Protein AF-A0AAN6L6M1-F1 (afdb_monomer)

Solvent-accessible surface area (backbone atoms only — not comparable to full-atom values): 10804 Å² total; per-residue (Å²): 140,82,83,85,84,86,78,86,75,87,78,83,80,76,73,52,73,69,55,55,51,49,52,50,50,52,52,49,51,51,50,52,49,51,51,50,55,52,55,59,72,70,49,71,98,59,75,96,62,65,89,62,51,67,57,54,52,50,47,29,53,73,72,64,70,44,78,80,68,66,36,42,37,43,36,31,83,91,36,64,23,60,44,71,65,59,53,31,73,74,54,74,71,61,71,80,77,49,68,76,40,79,35,37,59,46,57,94,86,58,89,65,82,65,92,77,67,56,73,91,38,52,39,39,27,32,58,36,47,65,70,46,46,50,49,49,58,69,49,30,39,62,46,81,42,42,28,46,55,95,94,37,85,40,70,22,43,37,46,59,41,68,53,77,80,78,75,75,78,71,80,83,76,86,134

Radius of gyration: 30.43 Å; Cα contacts (8 Å, |Δi|>4): 182; chains: 1; bounding box: 106×67×54 Å

Structure (mmCIF, N/CA/C/O back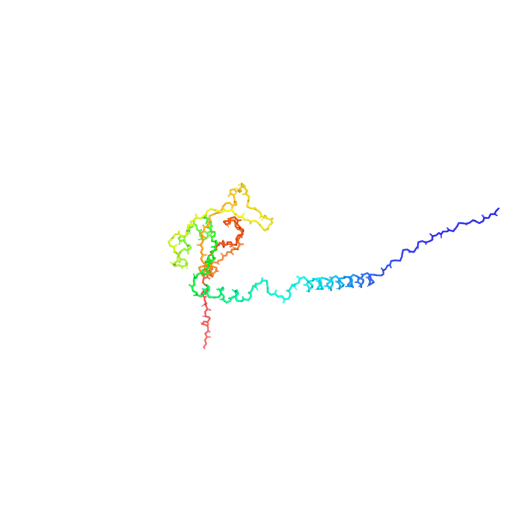bone):
data_AF-A0AAN6L6M1-F1
#
_entry.id   AF-A0AAN6L6M1-F1
#
loop_
_atom_site.group_PDB
_atom_site.id
_atom_site.type_symbol
_atom_site.label_atom_id
_atom_site.label_alt_id
_atom_site.label_comp_id
_atom_site.label_asym_id
_atom_site.label_entity_id
_atom_site.label_seq_id
_atom_site.pdbx_PDB_ins_code
_atom_site.Cartn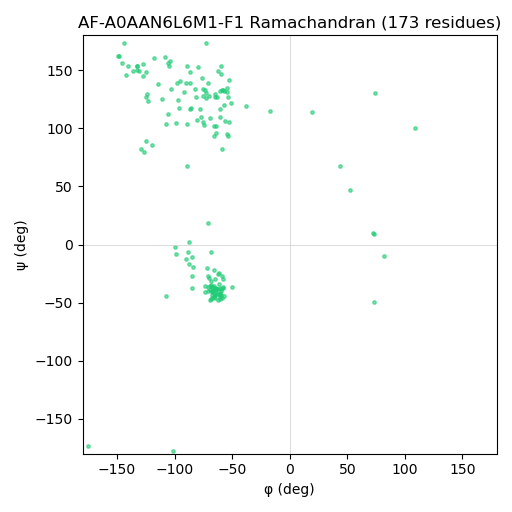_x
_atom_site.Cartn_y
_atom_site.Cartn_z
_atom_site.occupancy
_atom_site.B_iso_or_equiv
_atom_site.auth_seq_id
_atom_site.auth_comp_id
_atom_site.auth_asym_id
_atom_site.auth_atom_id
_atom_site.pdbx_PDB_model_num
ATOM 1 N N . MET A 1 1 ? 67.795 49.120 -37.363 1.00 49.00 1 MET A N 1
ATOM 2 C CA . MET A 1 1 ? 66.391 49.514 -37.119 1.00 49.00 1 MET A CA 1
ATOM 3 C C . MET A 1 1 ? 65.501 48.640 -37.982 1.00 49.00 1 MET A C 1
ATOM 5 O O . MET A 1 1 ? 65.765 48.582 -39.179 1.00 49.00 1 MET A O 1
ATOM 9 N N . PRO A 1 2 ? 64.580 47.873 -37.377 1.00 42.59 2 PRO A N 1
ATOM 10 C CA . PRO A 1 2 ? 63.163 48.052 -37.731 1.00 42.59 2 PRO A CA 1
ATOM 11 C C . PRO A 1 2 ? 62.159 47.914 -36.550 1.00 42.59 2 PRO A C 1
ATOM 13 O O . PRO A 1 2 ? 62.392 47.165 -35.608 1.00 42.59 2 PRO A O 1
ATOM 16 N N . THR A 1 3 ? 61.085 48.718 -36.643 1.00 39.25 3 THR A N 1
ATOM 17 C CA . THR A 1 3 ? 59.655 48.562 -36.234 1.00 39.25 3 THR A CA 1
ATOM 18 C C . THR A 1 3 ? 59.276 47.492 -35.192 1.00 39.25 3 THR A C 1
ATOM 20 O O . THR A 1 3 ? 59.497 46.312 -35.423 1.00 39.25 3 THR A O 1
ATOM 23 N N . SER A 1 4 ? 58.799 47.856 -33.990 1.00 41.41 4 SER A N 1
ATOM 24 C CA . SER A 1 4 ? 57.432 48.283 -33.570 1.00 41.41 4 SER A CA 1
ATOM 25 C C . SER A 1 4 ? 56.401 47.130 -33.484 1.00 41.41 4 SER A C 1
ATOM 27 O O . SER A 1 4 ? 56.324 46.349 -34.428 1.00 41.41 4 SER A O 1
ATOM 29 N N . PRO A 1 5 ? 55.632 46.990 -32.377 1.00 48.09 5 PRO A N 1
ATOM 30 C CA . PRO A 1 5 ? 54.943 45.750 -32.017 1.00 48.09 5 PRO A CA 1
ATOM 31 C C . PRO A 1 5 ? 53.508 45.684 -32.560 1.00 48.09 5 PRO A C 1
ATOM 33 O O . PRO A 1 5 ? 52.718 46.599 -32.332 1.00 48.09 5 PRO A O 1
ATOM 36 N N . ASP A 1 6 ? 53.143 44.573 -33.205 1.00 40.47 6 ASP A N 1
ATOM 37 C CA . ASP A 1 6 ? 51.746 44.288 -33.541 1.00 40.47 6 ASP A CA 1
ATOM 38 C C . ASP A 1 6 ? 51.020 43.716 -32.319 1.00 40.47 6 ASP A C 1
ATOM 40 O O . ASP A 1 6 ? 51.232 42.579 -31.886 1.00 40.47 6 ASP A O 1
ATOM 44 N N . GLN A 1 7 ? 50.153 44.547 -31.743 1.00 48.41 7 GLN A N 1
ATOM 45 C CA . GLN A 1 7 ? 49.133 44.122 -30.801 1.00 48.41 7 GLN A CA 1
ATOM 46 C C . GLN A 1 7 ? 48.079 43.291 -31.538 1.00 48.41 7 GLN A C 1
ATOM 48 O O . GLN A 1 7 ? 47.241 43.830 -32.263 1.00 48.41 7 GLN A O 1
ATOM 53 N N . HIS A 1 8 ? 48.049 41.982 -31.297 1.00 43.38 8 HIS A N 1
ATOM 54 C CA . HIS A 1 8 ? 46.879 41.184 -31.644 1.00 43.38 8 HIS A CA 1
ATOM 55 C C . HIS A 1 8 ? 45.748 41.458 -30.648 1.00 43.38 8 HIS A C 1
ATOM 57 O O . HIS A 1 8 ? 45.737 40.999 -29.508 1.00 43.38 8 HIS A O 1
ATOM 63 N N . ASN A 1 9 ? 44.808 42.264 -31.130 1.00 43.62 9 ASN A N 1
ATOM 64 C CA . ASN A 1 9 ? 43.593 42.695 -30.466 1.00 43.62 9 ASN A CA 1
ATOM 65 C C . ASN A 1 9 ? 42.574 41.540 -30.377 1.00 43.62 9 ASN A C 1
ATOM 67 O O . ASN A 1 9 ? 42.275 40.877 -31.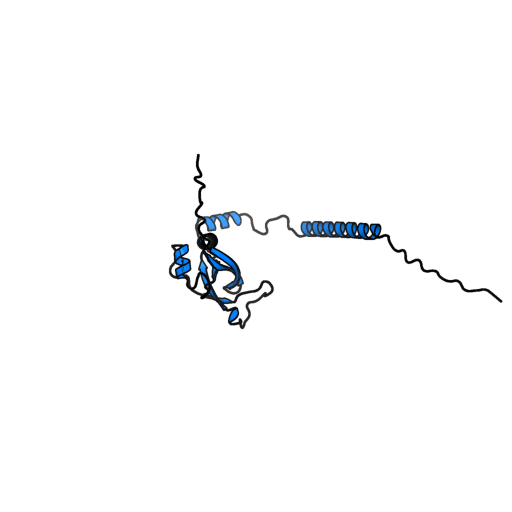374 1.00 43.62 9 ASN A O 1
ATOM 71 N N . LEU A 1 10 ? 42.036 41.325 -29.174 1.00 49.03 10 LEU A N 1
ATOM 72 C CA . LEU A 1 10 ? 40.928 40.421 -28.876 1.00 49.03 10 LEU A CA 1
ATOM 73 C C . LEU A 1 10 ? 39.679 40.819 -29.683 1.00 49.03 10 LEU A C 1
ATOM 75 O O . LEU A 1 10 ? 39.231 41.961 -29.624 1.00 49.03 10 LEU A O 1
ATOM 79 N N . LYS A 1 11 ? 39.020 39.852 -30.327 1.00 43.19 11 LYS A N 1
ATOM 80 C CA . LYS A 1 11 ? 37.579 39.937 -30.607 1.00 43.19 11 LYS A CA 1
ATOM 81 C C . LYS A 1 11 ? 36.893 38.686 -30.076 1.00 43.19 11 LYS A C 1
ATOM 83 O O . LYS A 1 11 ? 36.576 37.764 -30.818 1.00 43.19 11 LYS A O 1
ATOM 88 N N . HIS A 1 12 ? 36.660 38.670 -28.764 1.00 44.81 12 HIS A N 1
ATOM 89 C CA . HIS A 1 12 ? 35.580 37.867 -28.202 1.00 44.81 12 HIS A CA 1
ATOM 90 C C . HIS A 1 12 ? 34.270 38.431 -28.759 1.00 44.81 12 HIS A C 1
ATOM 92 O O . HIS A 1 12 ? 33.807 39.485 -28.328 1.00 44.81 12 HIS A O 1
ATOM 98 N N . GLY A 1 13 ? 33.702 37.761 -29.761 1.00 47.62 13 GLY A N 1
ATOM 99 C CA . GLY A 1 13 ? 32.350 38.039 -30.226 1.00 47.62 13 GLY A CA 1
ATOM 100 C C . GLY A 1 13 ? 31.369 37.683 -29.117 1.00 47.62 13 GLY A C 1
ATOM 101 O O . GLY A 1 13 ? 30.985 36.526 -28.980 1.00 47.62 13 GLY A O 1
ATOM 102 N N . GLN A 1 14 ? 31.000 38.662 -28.291 1.00 59.03 14 GLN A N 1
ATOM 103 C CA . GLN A 1 14 ? 29.869 38.528 -27.382 1.00 59.03 14 GLN A CA 1
ATOM 104 C C . GLN A 1 14 ? 28.609 38.427 -28.242 1.00 59.03 14 GLN A C 1
ATOM 106 O O . GLN A 1 14 ? 28.138 39.420 -28.795 1.00 59.03 14 GLN A O 1
ATOM 111 N N . LEU A 1 15 ? 28.097 37.207 -28.401 1.00 61.56 15 LEU A N 1
ATOM 112 C CA . LEU A 1 15 ? 26.780 36.981 -28.983 1.00 61.56 15 LEU A CA 1
ATOM 113 C C . LEU A 1 15 ? 25.753 37.746 -28.149 1.00 61.56 15 LEU A C 1
ATOM 115 O O . LEU A 1 15 ? 25.769 37.700 -26.916 1.00 61.56 15 LEU A O 1
ATOM 119 N N . SER A 1 16 ? 24.881 38.490 -28.825 1.00 71.75 16 SER A N 1
ATOM 120 C CA . SER A 1 16 ? 23.831 39.239 -28.144 1.00 71.75 16 SER A CA 1
ATOM 121 C C . SER A 1 16 ? 22.892 38.275 -27.411 1.00 71.75 16 SER A C 1
ATOM 123 O O . SER A 1 16 ? 22.670 37.145 -27.848 1.00 71.75 16 SER A O 1
ATOM 125 N N . LYS A 1 17 ? 22.303 38.722 -26.297 1.00 69.94 17 LYS A N 1
ATOM 126 C CA . LYS A 1 17 ? 21.378 37.917 -25.478 1.00 69.94 17 LYS A CA 1
ATOM 127 C C . LYS A 1 17 ? 20.263 37.258 -26.310 1.00 69.94 17 LYS A C 1
ATOM 129 O O . LYS A 1 17 ? 19.920 36.110 -26.063 1.00 69.94 17 LYS A O 1
ATOM 134 N N . ALA A 1 18 ? 19.775 37.954 -27.339 1.00 74.62 18 ALA A N 1
ATOM 135 C CA . ALA A 1 18 ? 18.752 37.456 -28.257 1.00 74.62 18 ALA A CA 1
ATOM 136 C C . ALA A 1 18 ? 19.236 36.302 -29.157 1.00 74.62 18 ALA A C 1
ATOM 138 O O . ALA A 1 18 ? 18.450 35.425 -29.501 1.00 74.62 18 ALA A O 1
ATOM 139 N N . GLN A 1 19 ? 20.519 36.271 -29.530 1.00 74.06 19 GLN A N 1
ATOM 140 C CA . GLN A 1 19 ? 21.092 35.162 -30.303 1.00 74.06 19 GLN A CA 1
ATOM 141 C C . GLN A 1 19 ? 21.265 33.915 -29.438 1.00 74.06 19 GLN A C 1
ATOM 143 O O . GLN A 1 19 ? 20.913 32.826 -29.876 1.00 74.06 19 GLN A O 1
ATOM 148 N N . ILE A 1 20 ? 21.720 34.086 -28.194 1.00 74.06 20 ILE A N 1
ATOM 149 C CA . ILE A 1 20 ? 21.868 32.982 -27.235 1.00 74.06 20 ILE A CA 1
ATO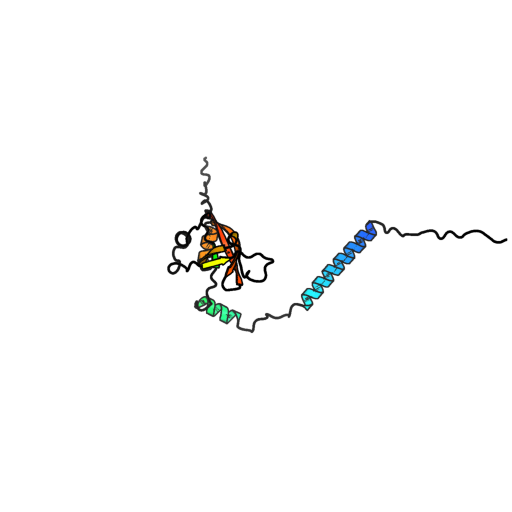M 150 C C . ILE A 1 20 ? 20.502 32.362 -26.911 1.00 74.06 20 ILE A C 1
ATOM 152 O O . ILE A 1 20 ? 20.364 31.143 -26.862 1.00 74.06 20 ILE A O 1
ATOM 156 N N . GLU A 1 21 ? 19.477 33.194 -26.715 1.00 76.56 21 GLU A N 1
ATOM 157 C CA . GLU A 1 21 ? 18.114 32.733 -26.435 1.00 76.56 21 GLU A CA 1
ATOM 158 C C . GLU A 1 21 ? 17.500 31.994 -27.631 1.00 76.56 21 GLU A C 1
ATOM 160 O O . GLU A 1 21 ? 16.905 30.930 -27.459 1.00 76.56 21 GLU A O 1
ATOM 165 N N . LYS A 1 22 ? 17.732 32.488 -28.852 1.00 82.06 22 LYS A N 1
ATOM 166 C CA . LYS A 1 22 ? 17.279 31.828 -30.080 1.00 82.06 22 LYS A CA 1
ATOM 167 C C . LYS A 1 22 ? 17.965 30.476 -30.304 1.00 82.06 22 LYS A C 1
ATOM 169 O O . LYS A 1 22 ? 17.288 29.497 -30.607 1.00 82.06 22 LYS A O 1
ATOM 174 N N . GLU A 1 23 ? 19.281 30.396 -30.113 1.00 80.75 23 GLU A N 1
ATOM 175 C CA . GLU A 1 23 ? 20.026 29.133 -30.208 1.00 80.75 23 GLU A CA 1
ATOM 176 C C . GLU A 1 23 ? 19.587 28.133 -29.131 1.00 80.75 23 GLU A C 1
ATOM 178 O O . GLU A 1 23 ? 19.456 26.939 -29.406 1.00 80.75 23 GLU A O 1
ATOM 183 N N . ALA A 1 24 ? 19.293 28.605 -27.916 1.00 79.69 24 ALA A N 1
ATOM 184 C CA . ALA A 1 24 ? 18.760 27.761 -26.853 1.00 79.69 24 ALA A CA 1
ATOM 185 C C . ALA A 1 24 ? 17.361 27.224 -27.194 1.00 79.69 24 ALA A C 1
ATOM 187 O O . ALA A 1 24 ? 17.085 26.048 -26.948 1.00 79.69 24 ALA A O 1
ATOM 188 N N . GLU A 1 25 ? 16.487 28.040 -27.789 1.00 81.69 25 GLU A N 1
ATOM 189 C CA . GLU A 1 25 ? 15.151 27.609 -28.208 1.00 81.69 25 GLU A CA 1
ATOM 190 C C . GLU A 1 25 ? 15.214 26.599 -29.367 1.00 81.69 25 GLU A C 1
ATOM 192 O O . GLU A 1 25 ? 14.515 25.582 -29.349 1.00 81.69 25 GLU A O 1
ATOM 197 N N . GLU A 1 26 ? 16.095 26.814 -30.347 1.00 84.38 26 GLU A N 1
ATOM 198 C CA . GLU A 1 26 ? 16.329 25.873 -31.448 1.00 84.38 26 GLU A CA 1
ATOM 199 C C . GLU A 1 26 ? 16.925 24.551 -30.944 1.00 84.38 26 GLU A C 1
ATOM 201 O O . GLU A 1 26 ? 16.444 23.475 -31.314 1.00 84.38 26 GLU A O 1
ATOM 206 N N . ALA A 1 27 ? 17.886 24.601 -30.017 1.00 79.88 27 ALA A N 1
ATOM 207 C CA . ALA A 1 27 ? 18.440 23.411 -29.376 1.00 79.88 27 ALA A CA 1
ATOM 208 C C . ALA A 1 27 ? 17.383 22.653 -28.551 1.00 79.88 27 ALA A C 1
ATOM 210 O O . ALA A 1 27 ? 17.333 21.416 -28.572 1.00 79.88 27 ALA A O 1
ATOM 211 N N . GLN A 1 28 ? 16.491 23.365 -27.855 1.00 79.38 28 GLN A N 1
ATOM 212 C CA . GLN A 1 28 ? 15.374 22.756 -27.129 1.00 79.38 28 GLN A CA 1
ATOM 213 C C . GLN A 1 28 ? 14.374 22.094 -28.080 1.00 79.38 28 GLN A C 1
ATOM 215 O O . GLN A 1 28 ? 13.986 20.945 -27.849 1.00 79.38 28 GLN A O 1
ATOM 220 N N . ARG A 1 29 ? 13.998 22.765 -29.173 1.00 84.50 29 ARG A N 1
ATOM 221 C CA . ARG A 1 29 ? 13.103 22.217 -30.204 1.00 84.50 29 ARG A CA 1
ATOM 222 C C . ARG A 1 29 ? 13.703 20.968 -30.852 1.00 84.50 29 ARG A C 1
ATOM 224 O O . ARG A 1 29 ? 13.030 19.938 -30.886 1.00 84.50 29 ARG A O 1
ATOM 231 N N . ALA A 1 30 ? 14.979 21.009 -31.235 1.00 84.50 30 ALA A N 1
ATOM 232 C CA . ALA A 1 30 ? 15.703 19.861 -31.780 1.00 84.50 30 ALA A CA 1
ATOM 233 C C . ALA A 1 30 ? 15.761 18.686 -30.787 1.00 84.50 30 ALA A C 1
ATOM 235 O O . ALA A 1 30 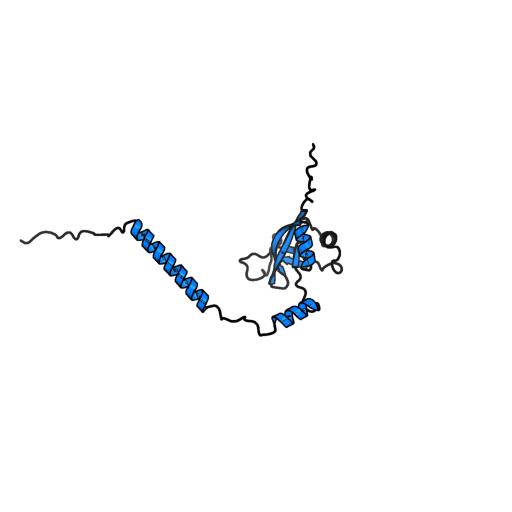? 15.548 17.532 -31.159 1.00 84.50 30 ALA A O 1
ATOM 236 N N . THR A 1 31 ? 15.962 18.965 -29.496 1.00 83.12 31 THR A N 1
ATOM 237 C CA . THR A 1 31 ? 15.960 17.927 -28.453 1.00 83.12 31 THR A CA 1
ATOM 238 C C . THR A 1 31 ? 14.572 17.308 -28.266 1.00 83.12 31 THR A C 1
ATOM 240 O O . THR A 1 31 ? 14.447 16.094 -28.083 1.00 83.12 31 THR A O 1
ATOM 243 N N . ILE A 1 32 ? 13.508 18.116 -28.313 1.00 85.62 32 ILE A N 1
ATOM 244 C CA . ILE A 1 32 ? 12.120 17.641 -28.225 1.00 85.62 32 ILE A CA 1
ATOM 245 C C . ILE A 1 32 ? 11.779 16.767 -29.435 1.00 85.62 32 ILE A C 1
ATOM 247 O O . ILE A 1 32 ? 11.174 15.705 -29.275 1.00 85.62 32 ILE A O 1
ATOM 251 N N . GLU A 1 33 ? 12.181 17.180 -30.633 1.00 85.06 33 GLU A N 1
ATOM 252 C CA . GLU A 1 33 ? 11.932 16.444 -31.870 1.00 85.06 33 GLU A CA 1
ATOM 253 C C . GLU A 1 33 ? 12.709 15.122 -31.915 1.00 85.06 33 GLU A C 1
ATOM 255 O O . GLU A 1 33 ? 12.120 14.072 -32.184 1.00 85.06 33 GLU A O 1
ATOM 260 N N . ALA A 1 34 ? 13.982 15.128 -31.510 1.00 83.25 34 ALA A N 1
ATOM 261 C CA . ALA A 1 34 ? 14.788 13.917 -31.374 1.00 83.25 34 ALA A CA 1
ATOM 262 C C . ALA A 1 34 ? 14.174 12.932 -30.364 1.00 83.25 34 ALA A C 1
ATOM 264 O O . ALA A 1 34 ? 14.050 11.739 -30.651 1.00 83.25 34 ALA A O 1
ATOM 265 N N . LYS A 1 35 ? 13.697 13.421 -29.209 1.00 83.38 35 LYS A N 1
ATOM 266 C CA . LYS A 1 35 ? 13.000 12.591 -28.210 1.00 83.38 35 LYS A CA 1
ATOM 267 C C . LYS A 1 35 ? 11.675 12.031 -28.739 1.00 83.38 35 LYS A C 1
ATOM 269 O O . LYS A 1 35 ? 11.348 10.878 -28.454 1.00 83.38 35 LYS A O 1
ATOM 274 N N . LYS A 1 36 ? 10.914 12.804 -29.524 1.00 79.06 36 LYS A N 1
ATOM 275 C CA . LYS A 1 36 ? 9.680 12.329 -30.180 1.00 79.06 36 LYS A CA 1
ATOM 276 C C . LYS A 1 36 ? 9.980 11.237 -31.211 1.00 79.06 36 LYS A C 1
ATOM 278 O O . LYS A 1 36 ? 9.328 10.194 -31.175 1.00 79.06 36 LYS A O 1
ATOM 283 N N . ALA A 1 37 ? 10.988 11.434 -32.060 1.00 75.75 37 ALA A N 1
ATOM 284 C CA . ALA A 1 37 ? 11.419 10.461 -33.063 1.00 75.75 37 ALA A CA 1
ATOM 285 C C . ALA A 1 37 ? 12.001 9.179 -32.440 1.00 75.75 37 ALA A C 1
ATOM 287 O O . ALA A 1 37 ? 11.783 8.078 -32.942 1.00 75.75 37 ALA A O 1
ATOM 288 N N . GLN A 1 38 ? 12.709 9.286 -31.315 1.00 71.75 38 GLN A N 1
ATOM 289 C CA . GLN A 1 38 ? 13.200 8.117 -30.586 1.00 71.75 38 GLN A CA 1
ATOM 290 C C . GLN A 1 38 ? 12.047 7.334 -29.941 1.00 71.75 38 GLN A C 1
ATOM 292 O O . GLN A 1 38 ? 12.027 6.105 -29.987 1.00 71.75 38 GLN A O 1
ATOM 297 N N . LYS A 1 39 ? 11.041 8.031 -29.396 1.00 67.25 39 LYS A N 1
ATOM 298 C CA . LYS A 1 39 ? 9.855 7.407 -28.792 1.00 67.25 39 LYS A CA 1
ATOM 299 C C . LYS A 1 39 ? 8.957 6.711 -29.819 1.00 67.25 39 LYS A C 1
ATOM 301 O O . LYS A 1 39 ? 8.372 5.683 -29.486 1.00 67.25 39 LYS A O 1
ATOM 306 N N . SER A 1 40 ? 8.844 7.241 -31.039 1.00 61.75 40 SER A N 1
ATOM 307 C CA . SER A 1 40 ? 8.085 6.587 -32.114 1.00 61.75 40 SER A CA 1
ATOM 308 C C . SER A 1 40 ? 8.793 5.338 -32.640 1.00 61.75 40 SER A C 1
ATOM 310 O O . SER A 1 40 ? 8.133 4.335 -32.880 1.00 61.75 40 SER A O 1
ATOM 312 N N . LYS A 1 41 ? 10.130 5.349 -32.726 1.00 62.75 41 LYS A N 1
ATOM 313 C CA . LYS A 1 41 ? 10.932 4.172 -33.112 1.00 62.75 41 LYS A CA 1
ATOM 314 C C . LYS A 1 41 ? 10.975 3.073 -32.042 1.00 62.75 41 LYS A C 1
ATOM 316 O O . LYS A 1 41 ? 11.163 1.911 -32.379 1.00 62.75 41 LYS A O 1
ATOM 321 N N . ALA A 1 42 ? 10.811 3.422 -30.764 1.00 61.59 42 ALA A N 1
ATOM 322 C CA . ALA A 1 42 ? 10.904 2.483 -29.641 1.00 61.59 42 ALA A CA 1
ATOM 323 C C . ALA A 1 42 ? 9.584 1.776 -29.284 1.00 61.59 42 ALA A C 1
ATOM 325 O O . ALA A 1 42 ? 9.571 0.914 -28.405 1.00 61.59 42 ALA A O 1
ATOM 326 N N . ARG A 1 43 ? 8.461 2.142 -29.910 1.00 57.16 43 ARG A N 1
ATOM 327 C CA . ARG A 1 43 ? 7.181 1.473 -29.672 1.00 57.16 43 ARG A CA 1
ATOM 328 C C . ARG A 1 43 ? 6.936 0.461 -30.788 1.00 57.16 43 ARG A C 1
ATOM 330 O O . ARG A 1 43 ? 6.592 0.890 -31.886 1.00 57.16 43 ARG A O 1
ATOM 337 N N . PRO A 1 44 ? 7.094 -0.855 -30.551 1.00 62.84 44 PRO A N 1
ATOM 338 C CA . PRO A 1 44 ? 6.587 -1.833 -31.501 1.00 62.84 44 PRO A CA 1
ATOM 339 C C . PRO A 1 44 ? 5.099 -1.548 -31.726 1.00 62.84 44 PRO A C 1
ATOM 341 O O . PRO A 1 44 ? 4.349 -1.329 -30.775 1.00 62.84 44 PRO A O 1
ATOM 344 N N . ASN A 1 45 ? 4.690 -1.496 -32.992 1.00 64.06 45 ASN A N 1
ATOM 345 C CA . ASN A 1 45 ? 3.361 -1.062 -33.439 1.00 64.06 45 ASN A CA 1
ATOM 346 C C . ASN A 1 45 ? 2.235 -2.066 -33.097 1.00 64.06 45 ASN A C 1
ATOM 348 O O . ASN A 1 45 ? 1.166 -2.035 -33.697 1.00 64.06 45 ASN A O 1
ATOM 352 N N . GLY A 1 46 ? 2.478 -2.977 -32.153 1.00 66.06 46 GLY A N 1
ATOM 353 C CA . GLY A 1 46 ? 1.584 -4.058 -31.770 1.00 66.06 46 GLY A CA 1
ATOM 354 C C . GLY A 1 46 ? 1.505 -4.206 -30.257 1.00 66.06 46 GLY A C 1
ATOM 355 O O . GLY A 1 46 ? 2.454 -3.917 -29.526 1.00 66.06 46 GLY A O 1
ATOM 356 N N . SER A 1 47 ? 0.344 -4.661 -29.791 1.00 67.94 47 SER A N 1
ATOM 357 C CA . SER A 1 47 ? 0.178 -5.119 -28.415 1.00 67.94 47 SER A CA 1
ATOM 358 C C . SER A 1 47 ? 1.230 -6.199 -28.115 1.00 67.94 47 SER A C 1
ATOM 360 O O . SER A 1 47 ? 1.390 -7.109 -28.926 1.00 67.94 47 SER A O 1
ATOM 362 N N . PRO A 1 48 ? 1.927 -6.152 -26.965 1.00 75.12 48 PRO A N 1
ATOM 363 C CA . PRO A 1 48 ? 2.855 -7.212 -26.560 1.00 75.12 48 PRO A CA 1
ATOM 364 C C . PRO A 1 48 ? 2.135 -8.530 -26.220 1.00 75.12 48 PRO A C 1
ATOM 366 O O . PRO A 1 48 ? 2.780 -9.537 -25.946 1.00 75.12 48 PRO A O 1
ATOM 369 N N . TRP A 1 49 ? 0.802 -8.517 -26.206 1.00 77.25 49 TRP A N 1
ATOM 370 C CA . TRP A 1 49 ? -0.044 -9.662 -25.908 1.00 77.25 49 TRP A CA 1
ATOM 371 C C . TRP A 1 49 ? -0.491 -10.361 -27.188 1.00 77.25 49 TRP A C 1
ATOM 373 O O . TRP A 1 49 ? -0.854 -9.695 -28.160 1.00 77.25 49 TRP A O 1
ATOM 383 N N . ALA A 1 50 ? -0.528 -11.694 -27.154 1.00 83.00 50 ALA A N 1
ATOM 384 C CA . ALA A 1 50 ? -1.094 -12.496 -28.230 1.00 83.00 50 ALA A CA 1
ATOM 385 C C . ALA A 1 50 ? -2.585 -12.153 -28.471 1.00 83.00 50 ALA A C 1
ATOM 387 O O . ALA A 1 50 ? -3.281 -11.718 -27.542 1.00 83.00 50 ALA A O 1
ATOM 388 N N . PRO A 1 51 ? -3.100 -12.355 -29.698 1.00 81.62 51 PRO A N 1
ATOM 389 C CA . PRO A 1 51 ? -4.533 -12.265 -29.974 1.00 81.62 51 PRO A CA 1
ATOM 390 C C . PRO A 1 51 ? -5.344 -13.151 -29.013 1.00 81.62 51 PRO A C 1
ATOM 392 O O . PRO A 1 51 ? -4.900 -14.239 -28.655 1.00 81.62 51 PRO A O 1
ATOM 395 N N . GLY A 1 52 ? -6.508 -12.679 -28.558 1.00 83.69 52 GLY A N 1
ATOM 396 C CA . GLY A 1 52 ? -7.388 -13.427 -27.646 1.00 83.69 52 GLY A CA 1
ATOM 397 C C . GLY A 1 52 ? -7.013 -13.372 -26.156 1.00 83.69 52 GLY A C 1
ATOM 398 O O . GLY A 1 52 ? -7.832 -13.732 -25.316 1.00 83.69 52 GLY A O 1
ATOM 399 N N . VAL A 1 53 ? -5.837 -12.846 -25.778 1.00 87.25 53 VAL A N 1
ATOM 400 C CA . VAL A 1 53 ? -5.451 -12.712 -24.354 1.00 87.25 53 VAL A CA 1
ATOM 401 C C . VAL A 1 53 ? -6.430 -11.828 -23.577 1.00 87.25 53 VAL A C 1
ATOM 403 O O . VAL A 1 53 ? -6.762 -12.132 -22.435 1.00 87.25 53 VAL A O 1
ATOM 406 N N . TRP A 1 54 ? -6.931 -10.753 -24.191 1.00 82.69 54 TRP A N 1
ATOM 407 C CA . TRP A 1 54 ? -7.924 -9.877 -23.562 1.00 82.69 54 TRP A CA 1
ATOM 408 C C . TRP A 1 54 ? -9.292 -10.540 -23.407 1.00 82.69 54 TRP A C 1
ATOM 410 O O . TRP A 1 54 ? -9.960 -10.309 -22.403 1.00 82.69 54 TRP A O 1
ATOM 420 N N . GLU A 1 55 ? -9.692 -11.378 -24.362 1.00 87.75 55 GLU A N 1
ATOM 421 C CA . GLU A 1 55 ? -10.948 -12.129 -24.293 1.00 87.75 55 GLU A CA 1
ATOM 422 C C . GLU A 1 55 ? -10.878 -13.193 -23.200 1.00 87.75 55 GLU A C 1
ATOM 424 O O . GLU A 1 55 ? -11.748 -13.220 -22.333 1.00 87.75 55 GLU A O 1
ATOM 429 N N . ALA A 1 56 ? -9.795 -13.975 -23.161 1.00 84.81 56 ALA A N 1
ATOM 430 C CA . ALA A 1 56 ? -9.553 -14.964 -22.115 1.00 84.81 56 ALA A CA 1
ATOM 431 C C . ALA A 1 56 ? -9.442 -14.316 -20.724 1.00 84.81 56 ALA A C 1
ATOM 433 O O . ALA A 1 56 ? -10.028 -14.806 -19.762 1.00 84.81 56 ALA A O 1
ATOM 434 N N . ALA A 1 57 ? -8.746 -13.180 -20.603 1.00 81.00 57 ALA A N 1
ATOM 435 C CA . ALA A 1 57 ? -8.685 -12.427 -19.350 1.00 81.00 57 ALA A CA 1
ATOM 436 C C . ALA A 1 57 ? -10.061 -11.875 -18.944 1.00 81.00 57 ALA A C 1
ATOM 438 O O . ALA A 1 57 ? -10.414 -11.904 -17.767 1.00 81.00 57 ALA A O 1
ATOM 439 N N . GLY A 1 58 ? -10.850 -11.394 -19.907 1.00 81.88 58 GLY A N 1
ATOM 440 C CA . GLY A 1 58 ? -12.211 -10.917 -19.675 1.00 81.88 58 GLY A CA 1
ATOM 441 C C . GLY A 1 58 ? -13.177 -12.037 -19.280 1.00 81.88 58 GLY A C 1
ATOM 442 O O . GLY A 1 58 ? -14.052 -11.830 -18.443 1.00 81.88 58 GLY A O 1
ATOM 443 N N . GLU A 1 59 ? -13.028 -13.232 -19.845 1.00 87.38 59 GLU A N 1
ATOM 444 C CA . GLU A 1 59 ? -13.776 -14.426 -19.447 1.00 87.38 59 GLU A CA 1
ATOM 445 C C . GLU A 1 59 ? -13.370 -14.899 -18.051 1.00 87.38 59 GLU A C 1
ATOM 447 O O . GLU A 1 59 ? -14.244 -15.069 -17.206 1.00 87.38 59 GLU A O 1
ATOM 452 N N . ALA A 1 60 ? -12.066 -14.983 -17.767 1.00 82.31 60 ALA A N 1
ATOM 453 C CA . ALA A 1 60 ? -11.545 -15.298 -16.439 1.00 82.31 60 ALA A CA 1
ATOM 454 C C . ALA A 1 60 ? -12.025 -14.298 -15.371 1.00 82.31 60 ALA A C 1
ATOM 456 O O . ALA A 1 60 ? -12.305 -14.653 -14.227 1.00 82.31 60 ALA A O 1
ATOM 457 N N . TYR A 1 61 ? -12.130 -13.018 -15.734 1.00 77.94 61 TYR A N 1
ATOM 458 C CA . TYR A 1 61 ? -12.669 -11.997 -14.843 1.00 77.94 61 TYR A CA 1
ATOM 459 C C . TYR A 1 61 ? -14.167 -12.209 -14.584 1.00 77.94 61 TYR A C 1
ATOM 461 O O . TYR A 1 61 ? -14.601 -12.177 -13.435 1.00 77.94 61 TYR A O 1
ATOM 469 N N . ARG A 1 62 ? -14.955 -12.471 -15.636 1.00 79.38 62 ARG A N 1
ATOM 470 C CA . ARG A 1 62 ? -16.410 -12.683 -15.537 1.00 79.38 62 ARG A CA 1
ATOM 471 C C . ARG A 1 62 ? -16.788 -13.968 -14.804 1.00 79.38 62 ARG A C 1
ATOM 473 O O . ARG A 1 62 ? -17.774 -13.969 -14.078 1.00 79.38 62 ARG A O 1
ATOM 480 N N . ASN A 1 63 ? -16.028 -15.043 -14.985 1.00 84.56 63 ASN A N 1
ATOM 481 C CA . ASN A 1 63 ? -16.281 -16.332 -14.338 1.00 84.56 63 ASN A CA 1
ATOM 482 C C . ASN A 1 63 ? -15.625 -16.449 -12.943 1.00 84.56 63 ASN A C 1
ATOM 484 O O . ASN A 1 63 ? -15.704 -17.504 -12.319 1.00 84.56 63 ASN A O 1
ATOM 488 N N . GLY A 1 64 ? -14.956 -15.391 -12.463 1.00 73.50 64 GLY A N 1
ATOM 489 C CA . GLY A 1 64 ? -14.326 -15.354 -11.142 1.00 73.50 64 GLY A CA 1
ATOM 490 C C . GLY A 1 64 ? -13.062 -16.210 -10.997 1.00 73.50 64 GLY A C 1
ATOM 491 O O . GLY A 1 64 ? -12.566 -16.360 -9.885 1.00 73.50 64 GLY A O 1
ATOM 492 N N . THR A 1 65 ? -12.517 -16.759 -12.087 1.00 79.25 65 THR A N 1
ATOM 493 C CA . THR A 1 65 ? -11.260 -17.534 -12.061 1.00 79.25 65 THR A CA 1
ATOM 494 C C . THR A 1 65 ? -10.014 -16.657 -12.147 1.00 79.25 65 THR A C 1
ATOM 496 O O . THR A 1 65 ? -8.901 -17.133 -11.915 1.00 79.25 65 THR A O 1
ATOM 499 N N . TYR A 1 66 ? -10.172 -15.363 -12.443 1.00 72.06 66 TYR A N 1
ATOM 500 C CA . TYR A 1 66 ? -9.067 -14.417 -12.400 1.00 72.06 66 TYR A CA 1
ATOM 501 C C . TYR A 1 66 ? -8.559 -14.286 -10.957 1.00 72.06 66 TYR A C 1
ATOM 503 O O . TYR A 1 66 ? -9.356 -13.985 -10.063 1.00 72.06 66 TYR A O 1
ATOM 511 N N . PRO A 1 67 ? -7.248 -14.467 -10.700 1.00 68.31 67 PRO A N 1
ATOM 512 C CA . PRO A 1 67 ? -6.717 -14.417 -9.346 1.00 68.31 67 PRO A CA 1
ATOM 513 C C . PRO A 1 67 ? -7.055 -13.067 -8.719 1.00 68.31 67 PRO A C 1
ATOM 515 O O . PRO A 1 67 ? -6.665 -12.012 -9.237 1.00 68.31 67 PRO A O 1
ATOM 518 N N . GLN A 1 68 ? -7.802 -13.097 -7.611 1.00 71.62 68 GLN A N 1
ATOM 519 C CA . GLN A 1 68 ? -8.185 -11.873 -6.926 1.00 71.62 68 GLN A CA 1
ATOM 520 C C . GLN A 1 68 ? -6.924 -11.141 -6.487 1.00 71.62 68 GLN A C 1
ATOM 522 O O . GLN A 1 68 ? -6.115 -11.618 -5.688 1.00 71.62 68 GLN A O 1
ATOM 527 N N . ARG A 1 69 ? -6.736 -9.948 -7.048 1.00 79.50 69 ARG A N 1
ATOM 528 C CA . ARG A 1 69 ? -5.669 -9.069 -6.608 1.00 79.50 69 ARG A CA 1
ATOM 529 C C . ARG A 1 69 ? -6.103 -8.465 -5.280 1.00 79.50 69 ARG A C 1
ATOM 531 O O . ARG A 1 69 ? -6.920 -7.553 -5.259 1.00 79.50 69 ARG A O 1
ATOM 538 N N . LEU A 1 70 ? -5.507 -8.958 -4.204 1.00 88.56 70 LEU A N 1
ATOM 539 C CA . LEU A 1 70 ? -5.702 -8.390 -2.882 1.00 88.56 70 LEU A CA 1
ATOM 540 C C . LEU A 1 70 ? -4.850 -7.133 -2.674 1.00 88.56 70 LEU A C 1
ATOM 542 O O . LEU A 1 70 ? -3.793 -6.941 -3.293 1.00 88.56 70 LEU A O 1
ATOM 546 N N . HIS A 1 71 ? -5.335 -6.259 -1.809 1.00 91.00 71 HIS A N 1
ATOM 547 C CA . HIS A 1 71 ? -4.778 -4.954 -1.525 1.00 91.00 71 HIS A CA 1
ATOM 548 C C . HIS A 1 71 ? -4.497 -4.822 -0.026 1.00 91.00 71 HIS A C 1
ATOM 550 O O . HIS A 1 71 ? -5.386 -5.105 0.774 1.00 91.00 71 HIS A O 1
ATOM 556 N N . PRO A 1 72 ? -3.287 -4.392 0.369 1.00 94.12 72 PRO A N 1
ATOM 557 C CA . PRO A 1 72 ? -2.970 -4.238 1.778 1.00 94.12 72 PRO A CA 1
ATOM 558 C C . PRO A 1 72 ? -3.660 -3.003 2.372 1.00 94.12 72 PRO A C 1
ATOM 560 O O . PRO A 1 72 ? -3.579 -1.906 1.818 1.00 94.12 72 PRO A O 1
ATOM 563 N N . VAL A 1 73 ? -4.288 -3.170 3.528 1.00 94.56 73 VAL A N 1
ATOM 564 C CA . VAL A 1 73 ? -4.752 -2.085 4.401 1.00 94.56 73 VAL A CA 1
ATOM 565 C C . VAL A 1 73 ? -3.885 -2.108 5.646 1.00 94.56 73 VAL A C 1
ATOM 567 O O . VAL A 1 73 ? -3.723 -3.149 6.281 1.00 94.56 73 VAL A O 1
ATOM 570 N N . ILE A 1 74 ? -3.273 -0.971 5.959 1.00 95.38 74 ILE A N 1
ATOM 571 C CA . ILE A 1 74 ? -2.313 -0.858 7.050 1.00 95.38 74 ILE A CA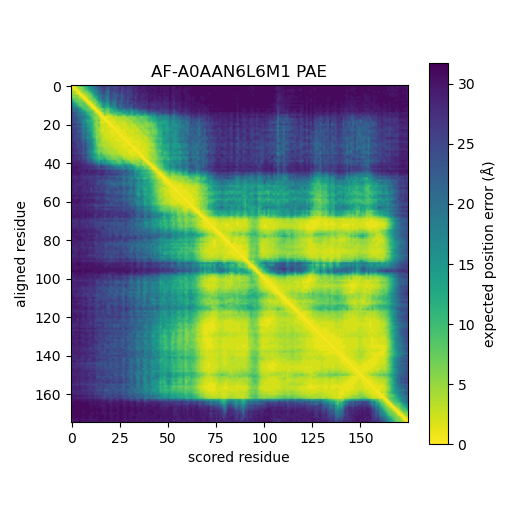 1
ATOM 572 C C . ILE A 1 74 ? -3.064 -0.716 8.363 1.00 95.38 74 ILE A C 1
ATOM 574 O O . ILE A 1 74 ? -3.891 0.181 8.524 1.00 95.38 74 ILE A O 1
ATOM 578 N N . LEU A 1 75 ? -2.722 -1.590 9.303 1.00 93.38 75 LEU A N 1
ATOM 579 C CA . LEU A 1 75 ? -3.253 -1.581 10.652 1.00 93.38 75 LEU A CA 1
ATOM 580 C C . LEU A 1 75 ? -2.272 -0.828 11.546 1.00 93.38 75 LEU A C 1
ATOM 582 O O . LEU A 1 75 ? -1.119 -1.237 11.713 1.00 93.38 75 LEU A O 1
ATOM 586 N N . SER A 1 76 ? -2.732 0.278 12.114 1.00 88.75 76 SER A N 1
ATOM 587 C CA . SER A 1 76 ? -1.933 1.152 12.964 1.00 88.75 76 SER A CA 1
ATOM 588 C C . SER A 1 76 ? -2.631 1.328 14.297 1.00 88.75 76 SER A C 1
ATOM 590 O O . SER A 1 76 ? -3.785 1.740 14.332 1.00 88.75 76 SER A O 1
ATOM 592 N N . SER A 1 77 ? -1.921 1.074 15.395 1.00 84.12 77 SER A N 1
ATOM 593 C CA . SER A 1 77 ? -2.465 1.235 16.748 1.00 84.12 77 SER A CA 1
ATOM 594 C C . SER A 1 77 ? -2.869 2.682 17.059 1.00 84.12 77 SER A C 1
ATOM 596 O O . SER A 1 77 ? -3.724 2.905 17.903 1.00 84.12 77 SER A O 1
ATOM 598 N N . SER A 1 78 ? -2.250 3.656 16.386 1.00 83.50 78 SER A N 1
ATOM 599 C CA . SER A 1 78 ? -2.564 5.088 16.488 1.00 83.50 78 SER A CA 1
ATOM 600 C C . SER A 1 78 ? -3.447 5.608 15.350 1.00 83.50 78 SER A C 1
ATOM 602 O O . SER A 1 78 ? -3.741 6.799 15.308 1.00 83.50 78 SER A O 1
ATOM 604 N N . GLY A 1 79 ? -3.794 4.754 14.383 1.00 81.31 79 GLY A N 1
ATOM 605 C CA . GLY A 1 79 ? -4.603 5.129 13.226 1.00 81.31 79 GLY A CA 1
ATOM 606 C C . GLY A 1 79 ? -6.052 4.688 13.373 1.00 81.31 79 GLY A C 1
ATOM 607 O O . GLY A 1 79 ? -6.432 4.080 14.369 1.00 81.31 79 GLY A O 1
ATOM 608 N N . LEU A 1 80 ? -6.841 4.946 12.330 1.00 87.62 80 LEU A N 1
ATOM 609 C CA . LEU A 1 80 ? -8.262 4.605 12.318 1.00 87.62 80 LEU A CA 1
ATOM 610 C C . LEU A 1 80 ? -8.522 3.093 12.355 1.00 87.62 80 LEU A C 1
ATOM 612 O O . LEU A 1 80 ? -9.606 2.686 12.724 1.00 87.62 80 LEU A O 1
ATOM 616 N N . PHE A 1 81 ? -7.556 2.260 11.960 1.00 90.50 81 PHE A N 1
ATOM 617 C CA . PHE A 1 81 ? -7.696 0.803 11.981 1.00 90.50 81 PHE A CA 1
ATOM 618 C C . PHE A 1 81 ? -6.645 0.161 12.890 1.00 90.50 81 PHE A C 1
ATOM 620 O O . PHE A 1 81 ? -5.594 -0.274 12.409 1.00 90.50 81 PHE A O 1
ATOM 627 N N . PRO A 1 82 ? -6.903 0.046 14.202 1.00 88.69 82 PRO A N 1
ATOM 628 C CA . PRO A 1 82 ? -6.019 -0.661 15.124 1.00 88.69 82 PRO A CA 1
ATOM 629 C C . PRO A 1 82 ? -6.064 -2.187 14.935 1.00 88.69 82 PRO A C 1
ATOM 631 O O . PRO A 1 82 ? -5.127 -2.889 15.338 1.00 88.69 82 PRO A O 1
ATOM 634 N N . SER A 1 83 ? -7.133 -2.711 14.319 1.00 89.12 83 SER A N 1
ATOM 635 C CA . SER A 1 83 ? -7.355 -4.142 14.096 1.00 89.12 83 SER A CA 1
ATOM 636 C C . SER A 1 83 ? -8.141 -4.424 12.802 1.00 89.12 83 SER A C 1
ATOM 638 O O . SER A 1 83 ? -8.821 -3.532 12.294 1.00 89.12 83 SER A O 1
ATOM 640 N N . PRO A 1 84 ? -8.116 -5.667 12.278 1.00 88.25 84 PRO A N 1
ATOM 641 C CA . PRO A 1 84 ? -8.917 -6.048 11.110 1.00 88.25 84 PRO A CA 1
ATOM 642 C C . PRO A 1 84 ? -10.423 -5.926 11.336 1.00 88.25 84 PRO A C 1
ATOM 644 O O . PRO A 1 84 ? -11.163 -5.767 10.373 1.00 88.25 84 PRO A O 1
ATOM 647 N N . ARG A 1 85 ? -10.883 -6.003 12.590 1.00 87.44 85 ARG A N 1
ATOM 648 C CA . ARG A 1 85 ? -12.303 -5.894 12.931 1.00 87.44 85 ARG A CA 1
ATOM 649 C C . ARG A 1 85 ? -12.866 -4.524 12.561 1.00 87.44 85 ARG A C 1
ATOM 651 O O . ARG A 1 85 ? -13.960 -4.447 12.026 1.00 87.44 85 ARG A O 1
ATOM 658 N N . GLU A 1 86 ? -12.098 -3.458 12.749 1.00 88.19 86 GLU A N 1
ATOM 659 C CA . GLU A 1 86 ? -12.553 -2.117 12.356 1.00 88.19 86 GLU A CA 1
ATOM 660 C C . GLU A 1 86 ? -12.610 -1.948 10.834 1.00 88.19 86 GLU A C 1
ATOM 662 O O . GLU A 1 86 ? -13.458 -1.236 10.305 1.00 88.19 86 GLU A O 1
ATOM 667 N N . VAL A 1 87 ? -11.756 -2.673 10.107 1.00 89.00 87 VAL A N 1
ATOM 668 C CA . VAL A 1 87 ? -11.866 -2.773 8.647 1.00 89.00 87 VAL A CA 1
ATOM 669 C C . VAL A 1 87 ? -13.138 -3.542 8.263 1.00 89.00 87 VAL A C 1
ATOM 671 O O . VAL A 1 87 ? -13.834 -3.137 7.332 1.00 89.00 87 VAL A O 1
ATOM 674 N N . GLN A 1 88 ? -13.475 -4.614 8.995 1.00 88.06 88 GLN A N 1
ATOM 675 C CA . GLN A 1 88 ? -14.706 -5.395 8.794 1.00 88.06 88 GLN A CA 1
ATOM 676 C C . GLN A 1 88 ? -15.966 -4.564 8.984 1.00 88.06 88 GLN A C 1
ATOM 678 O O . GLN A 1 88 ? -16.877 -4.680 8.171 1.00 88.06 88 GLN A O 1
ATOM 683 N N . GLU A 1 89 ? -16.004 -3.697 9.991 1.00 86.81 89 GLU A N 1
ATOM 684 C CA . GLU A 1 89 ? -17.160 -2.834 10.252 1.00 86.81 89 GLU A CA 1
ATOM 685 C C . GLU A 1 89 ? -17.516 -1.936 9.057 1.00 86.81 89 GLU A C 1
ATOM 687 O O . GLU A 1 89 ? -18.689 -1.654 8.838 1.00 86.81 89 GLU A O 1
ATOM 692 N N . ILE A 1 90 ? -16.535 -1.544 8.237 1.00 85.19 90 ILE A N 1
ATOM 693 C CA . ILE A 1 90 ? -16.773 -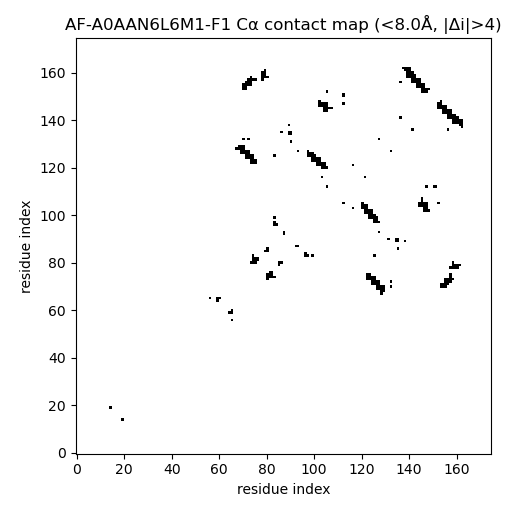0.712 7.046 1.00 85.19 90 ILE A CA 1
ATOM 694 C C . ILE A 1 90 ? -17.166 -1.549 5.827 1.00 85.19 90 ILE A C 1
ATOM 696 O O . ILE A 1 90 ? -17.971 -1.117 5.000 1.00 85.19 90 ILE A O 1
ATOM 700 N N . VAL A 1 91 ? -16.581 -2.736 5.658 1.00 85.00 91 VAL A N 1
ATOM 701 C CA . VAL A 1 91 ? -16.775 -3.517 4.426 1.00 85.00 91 VAL A CA 1
ATOM 702 C C . VAL A 1 91 ? -17.820 -4.629 4.548 1.00 85.00 91 VAL A C 1
ATOM 704 O O . VAL A 1 91 ? -18.182 -5.214 3.526 1.00 85.00 91 VAL A O 1
ATOM 707 N N . GLY A 1 92 ? -18.331 -4.898 5.752 1.00 71.81 92 GLY A N 1
ATOM 708 C CA . GLY A 1 92 ? -19.403 -5.855 6.056 1.00 71.81 92 GLY A CA 1
ATOM 709 C C . GLY A 1 92 ? -18.979 -7.324 5.971 1.00 71.81 92 GLY A C 1
ATOM 710 O O . GLY A 1 92 ? -19.168 -8.076 6.918 1.00 71.81 92 GLY A O 1
ATOM 711 N N . ASP A 1 93 ? -18.328 -7.704 4.872 1.00 66.50 93 ASP A N 1
ATOM 712 C CA . ASP A 1 93 ? -17.976 -9.084 4.544 1.00 66.50 93 ASP A CA 1
ATOM 713 C C . ASP A 1 93 ? -16.486 -9.175 4.187 1.00 66.50 93 ASP A C 1
ATOM 715 O O . ASP A 1 93 ? -16.136 -9.171 3.006 1.00 66.50 93 ASP A O 1
ATOM 719 N N . LEU A 1 94 ? -15.577 -9.250 5.170 1.00 61.25 94 LEU A N 1
ATOM 720 C CA . LEU A 1 94 ? -14.288 -9.899 4.889 1.00 61.25 94 LEU A CA 1
ATOM 721 C C . LEU A 1 94 ? -14.487 -11.411 5.027 1.00 61.25 94 LEU A C 1
ATOM 723 O O . LEU A 1 94 ? -15.058 -11.841 6.035 1.00 61.25 94 LEU A O 1
ATOM 727 N N . PRO A 1 95 ? -13.989 -12.236 4.084 1.00 53.56 95 PRO A N 1
ATOM 728 C CA . PRO A 1 95 ? -13.877 -13.664 4.343 1.00 53.56 95 PRO A CA 1
ATOM 729 C C . PRO A 1 95 ? -13.091 -13.828 5.648 1.00 53.56 95 PRO A C 1
ATOM 731 O O . PRO A 1 95 ? -12.056 -13.189 5.817 1.00 53.56 95 PRO A O 1
ATOM 734 N N . SER A 1 96 ? -13.675 -14.578 6.589 1.00 47.09 96 SER A N 1
ATOM 735 C CA . SER A 1 96 ? -13.264 -14.729 7.991 1.00 47.09 96 SER A CA 1
ATOM 736 C C . SER A 1 96 ? -11.829 -14.282 8.288 1.00 47.09 96 SER A C 1
ATOM 738 O O . SER A 1 96 ? -10.874 -14.886 7.813 1.00 47.09 96 SER A O 1
ATOM 740 N N . THR A 1 97 ? -11.711 -13.229 9.101 1.00 50.69 97 THR A N 1
ATOM 741 C CA . THR A 1 97 ? -10.462 -12.759 9.722 1.00 50.69 97 THR A CA 1
ATOM 742 C C . THR A 1 97 ? -9.275 -12.757 8.752 1.00 50.69 97 THR A C 1
ATOM 744 O O . THR A 1 97 ? -8.355 -13.550 8.928 1.00 50.69 97 THR A O 1
ATOM 747 N N . SER A 1 98 ? -9.295 -11.888 7.724 1.00 62.06 98 SER A N 1
ATOM 748 C CA . SER A 1 98 ? -8.144 -11.697 6.825 1.00 62.06 98 SER A CA 1
ATOM 749 C C . SER A 1 98 ? -6.844 -11.763 7.611 1.00 62.06 98 SER A C 1
ATOM 751 O O . SER A 1 98 ? -6.646 -10.980 8.545 1.00 62.06 98 SER A O 1
ATOM 753 N N . GLU A 1 99 ? -6.008 -12.736 7.252 1.00 74.69 99 GLU A N 1
ATOM 754 C CA . GLU A 1 99 ? -4.785 -13.056 7.971 1.00 74.69 99 GLU A CA 1
ATOM 755 C C . GLU A 1 99 ? -3.965 -11.779 8.172 1.00 74.69 99 GLU A C 1
ATOM 757 O O . GLU A 1 99 ? -3.657 -11.053 7.220 1.00 74.69 99 GLU A O 1
ATOM 762 N N . VAL A 1 100 ? -3.676 -11.459 9.435 1.00 86.81 100 VAL A N 1
ATOM 763 C CA . VAL A 1 100 ? -2.876 -10.281 9.762 1.00 86.81 100 VAL A CA 1
ATOM 764 C C . VAL A 1 100 ? -1.427 -10.614 9.485 1.00 86.81 100 VAL A C 1
ATOM 766 O O . VAL A 1 100 ? -0.804 -11.385 10.212 1.00 86.81 100 VAL A O 1
ATOM 769 N N . GLY A 1 101 ? -0.890 -9.998 8.441 1.00 88.56 101 GLY A N 1
ATOM 770 C CA . GLY A 1 101 ? 0.517 -10.083 8.106 1.00 88.56 101 GLY A CA 1
ATOM 771 C C . GLY A 1 101 ? 1.326 -8.989 8.793 1.00 88.56 101 GLY A C 1
ATOM 772 O O . GLY A 1 101 ? 0.835 -7.889 9.067 1.00 88.56 101 GLY A O 1
ATOM 773 N N . TRP A 1 102 ? 2.606 -9.276 9.008 1.00 91.94 102 TRP A N 1
ATOM 774 C CA . TRP A 1 102 ? 3.621 -8.258 9.253 1.00 91.94 102 TRP A CA 1
ATOM 775 C C . TRP A 1 102 ? 4.358 -7.959 7.953 1.00 91.94 102 TRP A C 1
ATOM 777 O O . TRP A 1 102 ? 4.658 -8.859 7.171 1.00 91.94 102 TRP A O 1
ATOM 787 N N . THR A 1 103 ? 4.634 -6.684 7.717 1.00 91.56 103 THR A N 1
ATOM 788 C CA . THR A 1 103 ? 5.380 -6.196 6.557 1.00 91.56 103 THR A CA 1
ATOM 789 C C . THR A 1 103 ? 6.245 -5.010 6.964 1.00 91.56 103 THR A C 1
ATOM 791 O O . THR A 1 103 ? 6.176 -4.517 8.090 1.00 91.56 103 THR A O 1
ATOM 794 N N . THR A 1 104 ? 7.074 -4.542 6.043 1.00 93.50 104 THR A N 1
ATOM 795 C CA . THR A 1 104 ? 7.890 -3.346 6.189 1.00 93.50 104 THR A CA 1
ATOM 796 C C . THR A 1 104 ? 7.438 -2.289 5.189 1.00 93.50 104 THR A C 1
ATOM 798 O O . THR A 1 104 ? 7.177 -2.589 4.018 1.00 93.50 104 THR A O 1
ATOM 801 N N . ARG A 1 105 ? 7.365 -1.033 5.638 1.00 92.62 105 ARG A N 1
ATOM 802 C CA . ARG A 1 105 ? 7.217 0.126 4.759 1.00 92.62 105 ARG A CA 1
ATOM 803 C C . ARG A 1 105 ? 8.370 0.168 3.765 1.00 92.62 105 ARG A C 1
ATOM 805 O O . ARG A 1 105 ? 9.535 0.016 4.107 1.00 92.62 105 ARG A O 1
ATOM 812 N N . ALA A 1 106 ? 8.026 0.375 2.507 1.00 92.12 106 ALA A N 1
ATOM 813 C CA . ALA A 1 106 ? 8.981 0.497 1.425 1.00 92.12 106 ALA A CA 1
ATOM 814 C C . ALA A 1 106 ? 9.097 1.960 0.998 1.00 92.12 106 ALA A C 1
ATOM 816 O O . ALA A 1 106 ? 8.159 2.750 1.125 1.00 92.12 106 ALA A O 1
ATOM 817 N N . THR A 1 107 ? 10.232 2.304 0.398 1.00 89.56 107 THR A N 1
ATOM 818 C CA . THR A 1 107 ? 10.406 3.588 -0.285 1.00 89.56 107 THR A CA 1
ATOM 819 C C . THR A 1 107 ? 10.440 3.393 -1.799 1.00 89.56 107 THR A C 1
ATOM 821 O O . THR A 1 107 ? 10.672 2.297 -2.320 1.00 89.56 107 THR A O 1
ATOM 824 N N . TRP A 1 108 ? 10.215 4.475 -2.544 1.00 84.38 108 TRP A N 1
ATOM 825 C CA . TRP A 1 108 ? 10.263 4.448 -4.009 1.00 84.38 108 TRP A CA 1
ATOM 826 C C . TRP A 1 108 ? 11.638 4.046 -4.556 1.00 84.38 108 TRP A C 1
ATOM 828 O O . TRP A 1 108 ? 11.717 3.360 -5.580 1.00 84.38 108 TRP A O 1
ATOM 838 N N . PHE A 1 109 ? 12.706 4.439 -3.860 1.00 86.06 109 PHE A N 1
ATOM 839 C CA . PHE A 1 109 ? 14.092 4.215 -4.277 1.00 86.06 109 PHE A CA 1
ATOM 840 C C . PHE A 1 109 ? 14.624 2.837 -3.880 1.00 86.06 109 PHE A C 1
ATOM 842 O O . PHE A 1 109 ? 15.579 2.349 -4.483 1.00 86.06 109 PHE A O 1
ATOM 849 N N . GLN A 1 110 ? 13.990 2.183 -2.909 1.00 82.50 110 GLN A N 1
ATOM 850 C CA . GLN A 1 110 ? 14.394 0.862 -2.464 1.00 82.50 110 GLN A CA 1
ATOM 851 C C . GLN A 1 110 ? 13.916 -0.209 -3.454 1.00 82.50 110 GLN A C 1
ATOM 853 O O . GLN A 1 110 ? 12.717 -0.374 -3.696 1.00 82.50 110 GLN A O 1
ATOM 858 N N . ARG A 1 111 ? 14.874 -0.911 -4.069 1.00 84.62 111 ARG A N 1
ATOM 859 C CA . ARG A 1 111 ? 14.612 -1.950 -5.078 1.00 84.62 111 ARG A CA 1
ATOM 860 C C . ARG A 1 111 ? 14.323 -3.324 -4.489 1.00 84.62 111 ARG A C 1
ATOM 862 O O . ARG A 1 111 ? 13.601 -4.082 -5.127 1.00 84.62 111 ARG A O 1
ATOM 869 N N . GLU A 1 112 ? 14.850 -3.606 -3.305 1.00 87.25 112 GLU A N 1
ATOM 870 C CA . GLU A 1 112 ? 14.779 -4.909 -2.644 1.00 87.25 112 GLU A CA 1
ATOM 871 C C . GLU A 1 112 ? 14.309 -4.747 -1.201 1.00 87.25 112 GLU A C 1
ATOM 873 O O . GLU A 1 112 ? 14.571 -3.721 -0.568 1.00 87.25 112 GLU A O 1
ATOM 878 N N . GLU A 1 113 ? 13.609 -5.755 -0.692 1.00 87.06 113 GLU A N 1
ATOM 879 C CA . GLU A 1 113 ? 13.180 -5.780 0.700 1.00 87.06 113 GLU A CA 1
ATOM 880 C C . GLU A 1 113 ? 14.414 -5.797 1.618 1.00 87.06 113 GLU A C 1
ATOM 882 O O . GLU A 1 113 ? 15.314 -6.619 1.420 1.00 87.06 113 GLU A O 1
ATOM 887 N N . PRO A 1 114 ? 14.513 -4.877 2.594 1.00 86.12 114 PRO A N 1
ATOM 888 C CA . PRO A 1 114 ? 15.657 -4.849 3.486 1.00 86.12 114 PRO A CA 1
ATOM 889 C C . PRO A 1 114 ? 15.681 -6.120 4.337 1.00 86.12 114 PRO A C 1
ATOM 891 O O . PRO A 1 114 ? 14.694 -6.469 4.977 1.00 86.12 114 PRO A O 1
ATOM 894 N N . ARG A 1 115 ? 16.840 -6.787 4.375 1.00 85.38 115 ARG A N 1
ATOM 895 C CA . ARG A 1 115 ? 17.047 -8.018 5.156 1.00 85.38 115 ARG A CA 1
ATOM 896 C C . ARG A 1 115 ? 16.763 -7.823 6.647 1.00 85.38 115 ARG A C 1
ATOM 898 O O . ARG A 1 115 ? 16.248 -8.725 7.298 1.00 85.38 115 ARG A O 1
ATOM 905 N N . GLU A 1 116 ? 17.103 -6.648 7.166 1.00 86.75 116 GLU A N 1
ATOM 906 C CA . GLU A 1 116 ? 16.858 -6.244 8.548 1.00 86.75 116 GLU A CA 1
ATOM 907 C C . GLU A 1 116 ? 16.079 -4.924 8.540 1.00 86.75 116 GLU A C 1
ATOM 909 O O . GLU A 1 116 ? 16.672 -3.843 8.483 1.00 86.75 116 GLU A O 1
ATOM 914 N N . PRO A 1 117 ? 14.737 -4.989 8.515 1.00 86.62 117 PRO A N 1
ATOM 915 C CA . PRO A 1 117 ? 13.911 -3.796 8.533 1.00 86.62 117 PRO A CA 1
ATOM 916 C C . PRO A 1 117 ? 13.968 -3.133 9.907 1.00 86.62 117 PRO A C 1
ATOM 918 O O . PRO A 1 117 ? 13.887 -3.815 10.938 1.00 86.62 117 PRO A O 1
ATOM 921 N N . ARG A 1 118 ? 14.049 -1.798 9.916 1.00 87.88 118 ARG A N 1
ATOM 922 C CA . ARG A 1 118 ? 13.940 -1.010 11.146 1.00 87.88 118 ARG A CA 1
ATOM 923 C C . ARG A 1 118 ? 12.588 -1.262 11.796 1.00 87.88 118 ARG A C 1
ATOM 925 O O . ARG A 1 118 ? 11.589 -1.456 11.105 1.00 87.88 118 ARG A O 1
ATOM 932 N N . GLU A 1 119 ? 12.550 -1.236 13.121 1.00 86.81 119 GLU A N 1
ATOM 933 C CA . GLU A 1 119 ? 11.308 -1.458 13.863 1.00 86.81 119 GLU A CA 1
ATOM 934 C C . GLU A 1 119 ? 10.243 -0.405 13.522 1.00 86.81 119 GLU A C 1
ATOM 936 O O . GLU A 1 119 ? 9.085 -0.756 13.326 1.00 86.81 119 GLU A O 1
ATOM 941 N N . GLU A 1 120 ? 10.656 0.851 13.320 1.00 87.44 120 GLU A N 1
ATOM 942 C CA . GLU A 1 120 ? 9.797 1.967 12.890 1.00 87.44 120 GLU A CA 1
ATOM 943 C C . GLU A 1 120 ? 9.098 1.734 11.538 1.00 87.44 120 GLU A C 1
ATOM 945 O O . GLU A 1 120 ? 8.006 2.251 11.298 1.00 87.44 120 GLU A O 1
ATOM 950 N N . ASP A 1 121 ? 9.703 0.924 10.667 1.00 89.88 121 ASP A N 1
ATOM 951 C CA . ASP A 1 121 ? 9.157 0.600 9.354 1.00 89.88 121 ASP A CA 1
ATOM 952 C C . ASP A 1 121 ? 8.252 -0.637 9.391 1.00 89.88 121 ASP A C 1
ATOM 954 O O . ASP A 1 121 ? 7.537 -0.901 8.419 1.00 89.88 121 ASP A O 1
ATOM 958 N N . ARG A 1 122 ? 8.257 -1.412 10.485 1.00 91.12 122 ARG A N 1
ATOM 959 C CA . ARG A 1 122 ? 7.407 -2.599 10.619 1.00 91.12 122 ARG A CA 1
ATOM 960 C C . ARG A 1 122 ? 5.962 -2.181 10.829 1.00 91.12 122 ARG A C 1
ATOM 962 O O . ARG A 1 122 ? 5.623 -1.450 11.753 1.00 91.12 122 ARG A O 1
ATOM 969 N N . VAL A 1 123 ? 5.083 -2.700 9.984 1.00 92.50 123 VAL A N 1
ATOM 970 C CA . VAL A 1 123 ? 3.649 -2.435 10.057 1.00 92.50 123 VAL A CA 1
ATOM 971 C C . VAL A 1 123 ? 2.861 -3.728 9.956 1.00 92.50 123 VAL A C 1
ATOM 973 O O . VAL A 1 123 ? 3.276 -4.692 9.308 1.00 92.50 123 VAL A O 1
ATOM 976 N N . ARG A 1 124 ? 1.698 -3.737 10.602 1.00 94.12 124 ARG A N 1
ATOM 977 C CA . ARG A 1 124 ? 0.699 -4.784 10.411 1.00 94.12 124 ARG A CA 1
ATOM 978 C C . ARG A 1 124 ? -0.178 -4.418 9.230 1.00 94.12 124 ARG A C 1
ATOM 980 O O . ARG A 1 124 ? -0.431 -3.240 8.975 1.00 94.12 124 ARG A O 1
ATOM 987 N N . PHE A 1 125 ? -0.665 -5.422 8.526 1.00 93.94 125 PHE A N 1
ATOM 988 C CA . PHE A 1 125 ? -1.629 -5.221 7.460 1.00 93.94 125 PHE A CA 1
ATOM 989 C C . PHE A 1 125 ? -2.610 -6.383 7.397 1.00 93.94 125 PHE A C 1
ATOM 991 O O . PHE A 1 125 ? -2.302 -7.493 7.826 1.00 93.94 125 PHE A O 1
ATOM 998 N N . CYS A 1 126 ? -3.782 -6.121 6.835 1.00 92.19 126 CYS A N 1
ATOM 999 C CA . CYS A 1 126 ? -4.665 -7.158 6.324 1.00 92.19 126 CYS A CA 1
ATOM 1000 C C . CYS A 1 126 ? -4.853 -6.967 4.818 1.00 92.19 126 CYS A C 1
ATOM 1002 O O . CYS A 1 126 ? -4.577 -5.898 4.265 1.00 92.19 126 CYS A O 1
ATOM 1004 N N . GLU A 1 127 ? -5.292 -8.021 4.145 1.00 91.00 127 GLU A N 1
ATOM 1005 C CA . GLU A 1 127 ? -5.577 -7.998 2.717 1.00 91.00 127 GLU A CA 1
ATOM 1006 C C . GLU A 1 127 ? -7.090 -7.916 2.468 1.00 91.00 127 GLU A C 1
ATOM 1008 O O . GLU A 1 127 ? -7.872 -8.646 3.082 1.00 91.00 127 GLU A O 1
ATOM 1013 N N . VAL A 1 128 ? -7.483 -7.015 1.563 1.00 89.50 128 VAL A N 1
ATOM 1014 C CA . VAL A 1 128 ? -8.867 -6.801 1.112 1.00 89.50 128 VAL A CA 1
ATOM 1015 C C . VAL A 1 128 ? -8.954 -6.850 -0.411 1.00 89.50 128 VAL A C 1
ATOM 1017 O O . VAL A 1 128 ? -7.972 -6.580 -1.108 1.00 89.50 128 VAL A O 1
ATOM 1020 N N . ASP A 1 129 ? -10.119 -7.170 -0.960 1.00 88.12 129 ASP A N 1
ATOM 1021 C CA . ASP A 1 129 ? -10.354 -7.060 -2.397 1.00 88.12 129 ASP A CA 1
ATOM 1022 C C . ASP A 1 129 ? -10.491 -5.592 -2.851 1.00 88.12 129 ASP A C 1
ATOM 1024 O O . ASP A 1 129 ? -10.491 -4.641 -2.064 1.00 88.12 129 ASP A O 1
ATOM 1028 N N . ARG A 1 130 ? -10.580 -5.382 -4.168 1.00 86.75 130 ARG A N 1
ATOM 1029 C CA . ARG A 1 130 ? -10.661 -4.038 -4.754 1.00 86.75 130 ARG A CA 1
ATOM 1030 C C . ARG A 1 130 ? -11.949 -3.291 -4.387 1.00 86.75 130 ARG A C 1
ATOM 1032 O O . ARG A 1 130 ? -11.899 -2.074 -4.224 1.00 86.75 130 ARG A O 1
ATOM 1039 N N . GLY A 1 131 ? -13.086 -3.977 -4.309 1.00 87.06 131 GLY A N 1
ATOM 1040 C CA . GLY A 1 131 ? -14.371 -3.378 -3.946 1.00 87.06 131 GLY A CA 1
ATOM 1041 C C . GLY A 1 131 ? -14.420 -2.994 -2.468 1.00 87.06 131 GLY A C 1
ATOM 1042 O O . GLY A 1 131 ? -14.897 -1.914 -2.126 1.00 87.06 131 GLY A O 1
ATOM 1043 N N . GLN A 1 132 ? -13.860 -3.835 -1.599 1.00 89.38 132 GLN A N 1
ATOM 1044 C CA . GLN A 1 132 ? -13.644 -3.530 -0.184 1.00 89.38 132 GLN A CA 1
ATOM 1045 C C . GLN A 1 132 ? -12.699 -2.334 -0.005 1.00 89.38 132 GLN A C 1
ATOM 1047 O O . GLN A 1 132 ? -13.039 -1.388 0.704 1.00 89.38 132 GLN A O 1
ATOM 1052 N N . LEU A 1 133 ? -11.553 -2.319 -0.702 1.00 91.94 133 LEU A N 1
ATOM 1053 C CA . LEU A 1 133 ? -10.631 -1.180 -0.682 1.00 91.94 133 LEU A CA 1
ATOM 1054 C C . LEU A 1 133 ? -11.330 0.112 -1.119 1.00 91.94 133 LEU A C 1
ATOM 1056 O O . LEU A 1 133 ? -11.144 1.148 -0.491 1.00 91.94 133 LEU A O 1
ATOM 1060 N N . HIS A 1 134 ? -12.132 0.054 -2.184 1.00 90.62 134 HIS A N 1
ATOM 1061 C CA . HIS A 1 134 ? -12.855 1.224 -2.672 1.00 90.62 134 HIS A CA 1
ATOM 1062 C C . HIS A 1 134 ? -13.813 1.787 -1.616 1.00 90.62 134 HIS A C 1
ATOM 1064 O O . HIS A 1 134 ? -13.820 2.995 -1.395 1.00 90.62 134 HIS A O 1
ATOM 1070 N N . ARG A 1 135 ? -14.551 0.921 -0.911 1.00 91.25 135 ARG A N 1
ATOM 1071 C CA . ARG A 1 135 ? -15.414 1.332 0.206 1.00 91.25 135 ARG A CA 1
ATOM 1072 C C . ARG A 1 135 ? -14.616 1.985 1.334 1.00 91.25 135 ARG A C 1
ATOM 1074 O O . ARG A 1 135 ? -14.980 3.062 1.788 1.00 91.25 135 ARG A O 1
ATOM 1081 N N . ILE A 1 136 ? -13.486 1.400 1.726 1.00 92.69 136 ILE A N 1
ATOM 1082 C CA . ILE A 1 136 ? -12.599 1.990 2.741 1.00 92.69 136 ILE A CA 1
ATOM 1083 C C . ILE A 1 136 ? -12.118 3.382 2.307 1.00 92.69 136 ILE A C 1
ATOM 1085 O O . ILE A 1 136 ? -12.175 4.324 3.092 1.00 92.69 136 ILE A O 1
ATOM 1089 N N . GLU A 1 137 ? -11.677 3.544 1.058 1.00 93.81 137 GLU A N 1
ATOM 1090 C CA . GLU A 1 137 ? -11.228 4.835 0.514 1.00 93.81 137 GLU A CA 1
ATOM 1091 C C . GLU A 1 137 ? -12.367 5.873 0.440 1.00 93.81 137 GLU A C 1
ATOM 1093 O O . GLU A 1 137 ? -12.120 7.075 0.563 1.00 93.81 137 GLU A O 1
ATOM 1098 N N . GLN A 1 138 ? -13.619 5.442 0.259 1.00 92.56 138 GLN A N 1
ATOM 1099 C CA . GLN A 1 138 ? -14.790 6.324 0.296 1.00 92.56 138 GLN A CA 1
ATOM 1100 C C . GLN A 1 138 ? -15.150 6.777 1.712 1.00 92.56 138 GLN A C 1
ATOM 1102 O O . GLN A 1 138 ? -15.530 7.929 1.873 1.00 92.56 138 GLN A O 1
ATOM 1107 N N . TRP A 1 139 ? -14.980 5.919 2.717 1.00 92.31 139 TRP A N 1
ATOM 1108 C CA . TRP A 1 139 ? -15.321 6.213 4.115 1.00 92.31 139 TRP A CA 1
ATOM 110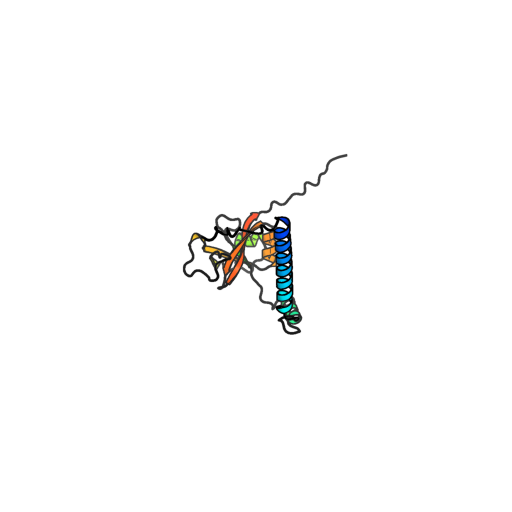9 C C . TRP A 1 139 ? -14.205 6.899 4.906 1.00 92.31 139 TRP A C 1
ATOM 1111 O O . TRP A 1 139 ? -14.442 7.444 5.983 1.00 92.31 139 TRP A O 1
ATOM 1121 N N . THR A 1 140 ? -12.969 6.853 4.408 1.00 93.94 140 THR A N 1
ATOM 1122 C CA . THR A 1 140 ? -11.797 7.287 5.174 1.00 93.94 140 THR A CA 1
ATOM 1123 C C . THR A 1 140 ? -10.945 8.290 4.421 1.00 93.94 140 THR A C 1
ATOM 1125 O O . THR A 1 140 ? -10.781 8.231 3.200 1.00 93.94 140 THR A O 1
ATOM 1128 N N . GLU A 1 141 ? -10.371 9.216 5.174 1.00 94.50 141 GLU A N 1
ATOM 1129 C CA . GLU A 1 141 ? -9.210 9.980 4.756 1.00 94.50 141 GLU A CA 1
ATOM 1130 C C . GLU A 1 141 ? -7.951 9.202 5.107 1.00 94.50 141 GLU A C 1
ATOM 1132 O O . GLU A 1 141 ? -7.834 8.594 6.174 1.00 94.50 141 GLU A O 1
ATOM 1137 N N . GLY A 1 142 ? -6.984 9.211 4.202 1.00 93.88 142 GLY A N 1
ATOM 1138 C CA . GLY A 1 142 ? -5.793 8.403 4.351 1.00 93.88 142 GLY A CA 1
ATOM 1139 C C . GLY A 1 142 ? -4.783 8.665 3.255 1.00 93.88 142 GLY A C 1
ATOM 1140 O O . GLY A 1 142 ? -4.935 9.561 2.425 1.00 93.88 142 GLY A O 1
ATOM 1141 N N . GLU A 1 143 ? -3.728 7.866 3.258 1.00 94.88 143 GLU A N 1
ATOM 1142 C CA . GLU A 1 143 ? -2.678 7.942 2.255 1.00 94.88 143 GLU A CA 1
ATOM 1143 C C . GLU A 1 143 ? -2.320 6.564 1.704 1.00 94.88 143 GLU A C 1
ATOM 1145 O O . GLU A 1 143 ? -2.466 5.534 2.367 1.00 94.88 143 GLU A O 1
ATOM 1150 N N . ARG A 1 144 ? -1.808 6.547 0.469 1.00 95.19 144 ARG A N 1
ATOM 1151 C CA . ARG A 1 144 ? -1.214 5.340 -0.103 1.00 95.19 144 ARG A CA 1
ATOM 1152 C C . ARG A 1 144 ? 0.249 5.255 0.299 1.00 95.19 144 ARG A C 1
ATOM 1154 O O . ARG A 1 144 ? 1.058 6.062 -0.148 1.00 95.19 144 ARG A O 1
ATOM 1161 N N . VAL A 1 145 ? 0.595 4.222 1.054 1.00 94.75 145 VAL A N 1
ATOM 1162 C CA . VAL A 1 145 ? 1.981 3.905 1.414 1.00 94.75 145 VAL A CA 1
ATOM 1163 C C . VAL A 1 145 ? 2.486 2.718 0.603 1.00 94.75 145 VAL A C 1
ATOM 1165 O O . VAL A 1 145 ? 1.705 1.883 0.145 1.00 94.75 145 VAL A O 1
ATOM 1168 N N . LEU A 1 146 ? 3.797 2.631 0.400 1.00 95.44 146 LEU A N 1
ATOM 1169 C CA . LEU A 1 146 ? 4.411 1.438 -0.173 1.00 95.44 146 LEU A CA 1
ATOM 1170 C C . LEU A 1 146 ? 4.793 0.467 0.944 1.00 95.44 146 LEU A C 1
ATOM 1172 O O . LEU A 1 146 ? 5.309 0.883 1.977 1.00 95.44 146 LEU A O 1
ATOM 1176 N N . VAL A 1 147 ? 4.555 -0.822 0.720 1.00 94.75 147 VAL A N 1
ATOM 1177 C CA . VAL A 1 147 ? 4.893 -1.914 1.644 1.00 94.75 147 VAL A CA 1
ATOM 1178 C C . VAL A 1 147 ? 5.409 -3.133 0.886 1.00 94.75 147 VAL A C 1
ATOM 1180 O O . VAL A 1 147 ? 5.068 -3.330 -0.285 1.00 94.75 147 VAL A O 1
ATOM 1183 N N . TRP A 1 148 ? 6.225 -3.948 1.548 1.00 94.12 148 TRP A N 1
ATOM 1184 C CA . TRP A 1 148 ? 6.773 -5.197 1.017 1.00 94.12 148 TRP A CA 1
ATOM 1185 C C . TRP A 1 148 ? 5.851 -6.386 1.308 1.00 94.12 148 TRP A C 1
ATOM 1187 O O . TRP A 1 148 ? 5.792 -6.894 2.419 1.00 94.12 148 TRP A O 1
ATOM 1197 N N . VAL A 1 149 ? 5.107 -6.864 0.316 1.00 89.75 149 VAL A N 1
ATOM 1198 C CA . VAL A 1 149 ? 4.183 -7.994 0.493 1.00 89.75 149 VAL A CA 1
ATOM 1199 C C . VAL A 1 149 ? 4.546 -9.091 -0.493 1.00 89.75 149 VAL A C 1
ATOM 1201 O O . VAL A 1 149 ? 4.572 -8.857 -1.704 1.00 89.75 149 VAL A O 1
ATOM 1204 N N . ARG A 1 150 ? 4.814 -10.295 0.030 1.00 86.31 150 ARG A N 1
ATOM 1205 C CA . ARG A 1 150 ? 5.186 -11.492 -0.749 1.00 86.31 150 ARG A CA 1
ATOM 1206 C C . ARG A 1 150 ? 6.365 -11.228 -1.705 1.00 86.31 150 ARG A C 1
ATOM 1208 O O . ARG A 1 150 ? 6.295 -11.555 -2.887 1.00 86.31 150 ARG A O 1
ATOM 1215 N N . GLY A 1 151 ? 7.420 -10.581 -1.199 1.00 84.06 151 GLY A N 1
ATOM 1216 C CA . GLY A 1 151 ? 8.646 -10.280 -1.952 1.00 84.06 151 GLY A CA 1
ATOM 1217 C C . GLY A 1 151 ? 8.515 -9.163 -2.995 1.00 84.06 151 GLY A C 1
ATOM 1218 O O . GLY A 1 151 ? 9.424 -8.955 -3.795 1.00 84.06 151 GLY A O 1
ATOM 1219 N N . GLY A 1 152 ? 7.392 -8.436 -3.019 1.00 89.12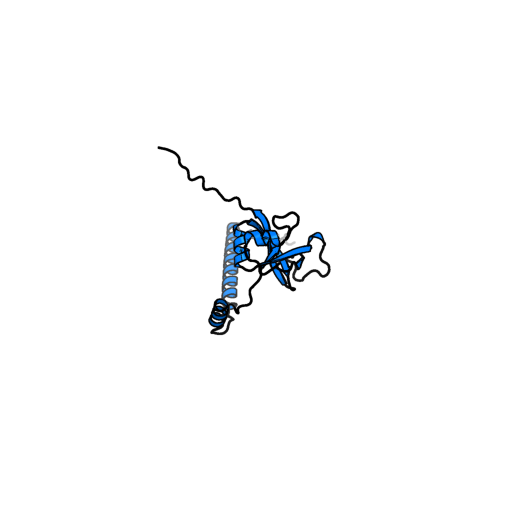 152 GLY A N 1
ATOM 1220 C CA . GLY A 1 152 ? 7.157 -7.345 -3.962 1.00 89.12 152 GLY A CA 1
ATOM 1221 C C . GLY A 1 152 ? 6.614 -6.080 -3.304 1.00 89.12 152 GLY A C 1
ATOM 1222 O O . GLY A 1 152 ? 5.923 -6.126 -2.290 1.00 89.12 152 GLY A O 1
ATOM 1223 N N . ARG A 1 153 ? 6.872 -4.922 -3.923 1.00 92.69 153 ARG A N 1
ATOM 1224 C CA . ARG A 1 153 ? 6.293 -3.646 -3.472 1.00 92.69 153 ARG A CA 1
ATOM 1225 C C . ARG A 1 153 ? 4.829 -3.553 -3.867 1.00 92.69 153 ARG A C 1
ATOM 1227 O O . ARG A 1 153 ? 4.468 -3.685 -5.040 1.00 92.69 153 ARG A O 1
ATOM 1234 N N . ARG A 1 154 ? 3.981 -3.261 -2.889 1.00 92.75 154 ARG A N 1
ATOM 1235 C CA . ARG A 1 154 ? 2.546 -3.041 -3.058 1.00 92.75 154 ARG A CA 1
ATOM 1236 C C . ARG A 1 154 ? 2.173 -1.684 -2.481 1.00 92.75 154 ARG A C 1
ATOM 1238 O O . ARG A 1 154 ? 2.788 -1.212 -1.534 1.00 92.75 154 ARG A O 1
ATOM 1245 N N . ARG A 1 155 ? 1.157 -1.053 -3.072 1.00 94.00 155 ARG A N 1
ATOM 1246 C CA . ARG A 1 155 ? 0.529 0.141 -2.496 1.00 94.00 155 ARG A CA 1
ATOM 1247 C C . ARG A 1 155 ? -0.532 -0.315 -1.510 1.00 94.00 155 ARG A C 1
ATOM 1249 O O . ARG A 1 155 ? -1.479 -0.973 -1.939 1.00 94.00 155 ARG A O 1
ATOM 1256 N N . GLY A 1 156 ? -0.350 0.030 -0.244 1.00 94.38 156 GLY A N 1
ATOM 1257 C CA . GLY A 1 156 ? -1.338 -0.156 0.804 1.00 94.38 156 GLY A CA 1
ATOM 1258 C C . GLY A 1 156 ? -2.033 1.141 1.176 1.00 94.38 156 GLY A C 1
ATOM 1259 O O . GLY A 1 156 ? -1.509 2.224 0.913 1.00 94.38 156 GLY A O 1
ATOM 1260 N N . TRP A 1 157 ? -3.223 1.025 1.754 1.00 96.31 157 TRP A N 1
ATOM 1261 C CA . TRP A 1 157 ? -3.982 2.160 2.271 1.00 96.31 157 TRP A CA 1
ATOM 1262 C C . TRP A 1 157 ? -3.758 2.310 3.771 1.00 96.31 157 TRP A C 1
ATOM 1264 O O . TRP A 1 157 ? -3.978 1.363 4.523 1.00 96.31 157 TRP A O 1
ATOM 1274 N N . LEU A 1 158 ? -3.318 3.489 4.201 1.00 95.44 158 LEU A N 1
ATOM 1275 C CA . LEU A 1 158 ? -3.229 3.871 5.605 1.00 95.44 158 LEU A CA 1
ATOM 1276 C C . LEU A 1 158 ? -4.333 4.884 5.898 1.00 95.44 158 LEU A C 1
ATOM 1278 O O . LEU A 1 158 ? -4.212 6.052 5.526 1.00 95.44 158 LEU A O 1
ATOM 1282 N N . ALA A 1 159 ? -5.393 4.434 6.565 1.00 94.75 159 ALA A N 1
ATOM 1283 C CA . ALA A 1 159 ? -6.468 5.310 7.007 1.00 94.75 159 ALA A CA 1
ATOM 1284 C C . ALA A 1 159 ? -6.036 6.126 8.234 1.00 94.75 159 ALA A C 1
ATOM 1286 O O . ALA A 1 159 ? -5.464 5.590 9.188 1.00 94.75 159 ALA A O 1
ATOM 1287 N N . LYS A 1 160 ? -6.318 7.427 8.194 1.00 92.56 160 LYS A N 1
ATOM 1288 C CA . LYS A 1 160 ? -5.998 8.398 9.246 1.00 92.56 160 LYS A CA 1
ATOM 1289 C C . LYS A 1 160 ? -7.241 8.838 10.008 1.00 92.56 160 LYS A C 1
ATOM 1291 O O . LYS A 1 160 ? -7.197 8.883 11.230 1.00 92.56 160 LYS A O 1
ATOM 1296 N N . ALA A 1 161 ? -8.331 9.120 9.299 1.00 91.56 161 ALA A N 1
ATOM 1297 C CA . ALA A 1 161 ? -9.580 9.607 9.877 1.00 91.56 161 ALA A CA 1
ATOM 1298 C C . ALA A 1 161 ? -10.785 9.129 9.058 1.00 91.56 161 ALA A C 1
ATOM 1300 O O . ALA A 1 161 ? -10.632 8.696 7.913 1.00 91.56 161 ALA A O 1
ATOM 1301 N N . ARG A 1 162 ? -11.984 9.178 9.646 1.00 91.06 162 ARG A N 1
ATOM 1302 C CA . ARG A 1 162 ? -13.230 9.019 8.883 1.00 91.06 162 ARG A CA 1
ATOM 1303 C C . ARG A 1 162 ? -13.490 10.315 8.133 1.00 91.06 162 ARG A C 1
ATOM 1305 O O . ARG A 1 162 ? -13.211 11.386 8.663 1.00 91.06 162 ARG A O 1
ATOM 1312 N N . LYS A 1 163 ? -14.010 10.212 6.916 1.00 91.19 163 LYS A N 1
ATOM 1313 C CA . LYS A 1 163 ? -14.603 11.383 6.275 1.00 91.19 163 LYS A CA 1
ATOM 1314 C C . LYS A 1 163 ? -15.884 11.690 7.033 1.00 91.19 163 LYS A C 1
ATOM 1316 O O . LYS A 1 163 ? -16.674 10.777 7.262 1.00 91.19 163 LYS A O 1
ATOM 1321 N N . GLU A 1 164 ? -16.046 12.931 7.470 1.00 80.12 164 GLU A N 1
ATOM 1322 C CA . GLU A 1 164 ? -17.335 13.372 7.987 1.00 80.12 164 GLU A CA 1
ATOM 1323 C C . GLU A 1 164 ? -18.360 13.240 6.861 1.00 80.12 164 GLU A C 1
ATOM 1325 O O . GLU A 1 164 ? -18.100 13.606 5.709 1.00 80.12 164 GLU A O 1
ATOM 1330 N N . GLU A 1 165 ? -19.498 12.636 7.192 1.00 59.53 165 GLU A N 1
ATOM 1331 C CA . GLU A 1 165 ? -20.677 12.681 6.346 1.00 59.53 165 GLU A CA 1
ATOM 1332 C C . GLU A 1 165 ? -21.014 14.168 6.239 1.00 59.53 165 GLU A C 1
ATOM 1334 O O . GLU A 1 165 ? -21.341 14.804 7.239 1.00 59.53 165 GLU A O 1
ATOM 1339 N N . GLN A 1 166 ? -20.812 14.767 5.064 1.00 47.28 166 GLN A N 1
ATOM 1340 C CA . GLN A 1 166 ? -21.386 16.079 4.815 1.00 47.28 166 GLN A CA 1
ATOM 1341 C C . GLN A 1 166 ? -22.894 15.853 4.850 1.00 47.28 166 GLN A C 1
ATOM 1343 O O . GLN A 1 166 ? -23.473 15.400 3.864 1.00 47.28 166 GLN A O 1
ATOM 1348 N N . GLU A 1 167 ? -23.513 16.097 6.007 1.00 48.06 167 GLU A N 1
ATOM 1349 C CA . GLU A 1 167 ? -24.912 16.480 6.040 1.00 48.06 167 GLU A CA 1
ATOM 1350 C C . GLU A 1 167 ? -25.003 17.667 5.083 1.00 48.06 167 GLU A C 1
ATOM 1352 O O . GLU A 1 167 ? -24.482 18.753 5.345 1.00 48.06 167 GLU A O 1
ATOM 1357 N N . GLU A 1 168 ? -25.568 17.421 3.902 1.00 47.44 168 GLU A N 1
ATOM 1358 C CA . GLU A 1 168 ? -26.123 18.481 3.087 1.00 47.44 168 GLU A CA 1
ATOM 1359 C C . GLU A 1 168 ? -27.124 19.210 3.988 1.00 47.44 168 GLU A C 1
ATOM 1361 O O . GLU A 1 168 ? -28.282 18.807 4.105 1.00 47.44 168 GLU A O 1
ATOM 1366 N N . GLU A 1 169 ? -26.688 20.298 4.626 1.00 46.06 169 GLU A N 1
ATOM 1367 C CA . GLU A 1 169 ? -27.569 21.415 4.929 1.00 46.06 169 GLU A CA 1
ATOM 1368 C C . GLU A 1 169 ? -28.109 21.892 3.576 1.00 46.06 169 GLU A C 1
ATOM 1370 O O . GLU A 1 169 ? -27.589 22.804 2.929 1.00 46.06 169 GLU A O 1
ATOM 1375 N N . GLN A 1 170 ? -29.147 21.206 3.095 1.00 46.34 170 GLN A N 1
ATOM 1376 C CA . GLN A 1 170 ? -30.062 21.760 2.123 1.00 46.34 170 GLN A CA 1
ATOM 1377 C C . GLN A 1 170 ? -30.594 23.033 2.765 1.00 46.34 170 GLN A C 1
ATOM 1379 O O . GLN A 1 170 ? -31.366 22.984 3.722 1.00 46.34 170 GLN A O 1
ATOM 1384 N N . GLY A 1 171 ? -30.119 24.167 2.252 1.00 45.28 171 GLY A N 1
ATOM 1385 C CA . GLY A 1 171 ? -30.645 25.484 2.552 1.00 45.28 171 GLY A CA 1
ATOM 1386 C C . GLY A 1 171 ? -32.147 25.502 2.298 1.00 45.28 171 GLY A C 1
ATOM 1387 O O . GLY A 1 171 ? -32.601 25.725 1.180 1.00 45.28 171 GLY A O 1
ATOM 1388 N N . GLY A 1 172 ? -32.909 25.249 3.355 1.00 49.47 172 GLY A N 1
ATOM 1389 C CA . GLY A 1 172 ? -34.301 25.629 3.496 1.00 49.47 172 GLY A CA 1
ATOM 1390 C C . GLY A 1 172 ? -34.371 27.022 4.109 1.00 49.47 172 GLY A C 1
ATOM 1391 O O . GLY A 1 172 ? -34.802 27.167 5.246 1.00 49.47 172 GLY A O 1
ATOM 1392 N N . ASP A 1 173 ? -33.920 28.025 3.362 1.00 54.16 173 ASP A N 1
ATOM 1393 C CA . ASP A 1 173 ? -34.312 29.429 3.527 1.00 54.16 173 ASP A CA 1
ATOM 1394 C C . ASP A 1 173 ? -35.265 29.689 2.345 1.00 54.16 173 ASP A C 1
ATOM 1396 O O . ASP A 1 173 ? -34.891 29.476 1.195 1.00 54.16 173 ASP A O 1
ATOM 1400 N N . GLY A 1 174 ? -36.565 29.914 2.511 1.00 53.97 174 GLY A N 1
ATOM 1401 C CA . GLY A 1 174 ? -37.177 30.917 3.370 1.00 53.97 174 GLY A CA 1
ATOM 1402 C C . GLY A 1 174 ? -37.770 31.989 2.447 1.00 53.97 174 GLY A C 1
ATOM 1403 O O . GLY A 1 174 ? -37.033 32.822 1.926 1.00 53.97 174 GLY A O 1
ATOM 1404 N N . GLY A 1 175 ? -39.087 31.943 2.201 1.00 41.97 175 GLY A N 1
ATOM 1405 C CA . GLY A 1 175 ? -39.812 32.930 1.385 1.00 41.97 175 GLY A CA 1
ATOM 1406 C C . GLY A 1 175 ? -41.114 32.419 0.793 1.00 41.97 175 GLY A C 1
ATOM 1407 O O . GLY A 1 175 ? -41.070 31.952 -0.365 1.00 41.97 175 GLY A O 1
#

Sequence (175 aa):
MPTSPDQHNLKHGQLSKAQIEKEAEEAQRATIEAKKAQKSKARPNGSPWAPGVWEAAGEAYRNGTYPQRLHPVILSSSGLFPSPREVQEIVGDLPSTSEVGWTTRATWFQREEPREPREEDRVRFCEVDRGQLHRIEQWTEGERVLVWVRGGRRRGWLAKARKEEQEEEQGGDGG

Mean predicted aligned error: 15.92 Å

Nearest PDB structures (foldseek):
  6q2j-assembly1_E  TM=2.569E-01  e=1.216E+00  Homo sapiens
  6c29-assembly3_C  TM=2.602E-01  e=3.299E+00  Proteus mirabilis HI4320
  5njd-assembly3_X  TM=2.320E-01  e=2.187E+00  Homo sapiens
  8hc4-assembly1_G  TM=2.213E-01  e=2.063E+00  Homo sapiens
  6ofi-assembly1_H  TM=2.262E-01  e=3.299E+00  Homo sapiens

Foldseek 3Di:
DDDDDDDPDDDPPPDDPVRVVVVVVVVVVVVVVVVVVVVVVPDDPDDPDDPCPVVVCVVCVVVVVNPFDWAKAWQDCLAQHVDVVSLCVQQVDDPPRQDKDKWFFDDPPDPWGDPDGDPVRITIIGIDGPVSVVSCVVQFDWDWTWIQDPGDTGTYTYGHGTDPDPPPPPPPDDD

Secondary structure (DSSP, 8-state):
----------------HHHHHHHHHHHHHHHHHHHHHHHHHTS-SS-SSPTTHHHHHHHHHHTT-SPP--EEEEE-TTSS-SSHHHHHHHHS--SSS---EEEEEE-SS--S--SS--GGGEEEEEEE-HHHHHHHHHHEEEEEEEEEETTEEEEEEEEEEEPP-----------

pLDDT: mean 78.39, std 15.98, range [39.25, 96.31]